Protein 2EO4 (pdb70)

InterPro domains:
  IPR001310 Histidine triad (HIT) protein [PR00332] (3-19)
  IPR001310 Histidine triad (HIT) protein [PR00332] (24-42)
  IPR001310 Histidine triad (HIT) protein [PR00332] (91-101)
  IPR011146 HIT-like domain [PF01230] (10-103)
  IPR011146 HIT-like domain [PS51084] (3-110)
  IPR019808 Histidine triad, conserved site [PS00892] (84-102)
  IPR036265 HIT-like superfamily [G3DSA:3.30.428.10] (2-150)
  IPR036265 HIT-like superfamily [SSF54197] (1-132)
  IPR039384 HINT family [cd01277] (1-103)

Nearest PDB structures (foldseek):
  2eo4-assembly1_A-2  TM=1.007E+00  e=1.573E-30  Sulfurisphaera tokodaii
  3lb5-assembly2_C  TM=9.309E-01  e=6.273E-14  Bartonella henselae
  3lb5-assembly1_A  TM=9.422E-01  e=1.146E-13  Bartonella henselae
  3lb5-assembly1_B  TM=9.452E-01  e=2.510E-13  Bartonella henselae
  3lb5-assembly2_D  TM=9.633E-01  e=9.458E-13  Bartonella henselae

CATH classification: 3.30.428.10

Radius of gyration: 14.96 Å; Cα contacts (8 Å, |Δi|>4): 252; chains: 1; bounding box: 31×36×37 Å

Foldseek 3Di:
DVLLCCVVVVDDWQWLDDDDFKTKTADQQAQAQLKIKIATNDFAQEDVRDDPVSVVVSVVVCVLLLQLSCVLFVAPDWDKDTADDVVRPDDDRGYIIITHGHHPDDIDPVDDDDDGRGGDDPVSSVSSSVSSSVSSVVCCQCPNPPHDD

B-factor: mean 33.59, std 11.78, range [17.03, 66.05]

Sequence (149 aa):
CTFCSIINRELEGYFVYEDEKFAAILDKYPVSLGHTLVIPKKHFENYLEADEDTLAELAKVVKLVSLGIKDAVKADGLRLLTNIGRSAGQVIFHLHVHIIPTWEGDYPDIFKSFKPRKEQEKEYYELLQKIIRESIENLKRKIGDYKWG

Organism: Sulfurisphaera tokodaii (strain DSM 16993 / JCM 10545 / NBRC 100140 / 7) (NCBI:txid273063)

Solvent-accessible surface area: 8989 Å² total; per-residue (Å²): 79,60,3,34,23,13,23,92,145,130,86,144,26,42,15,4,28,69,48,161,150,6,0,0,2,7,18,108,116,0,43,18,4,0,4,0,10,0,0,2,47,141,73,21,83,24,86,128,110,11,67,150,120,22,34,54,68,3,63,134,4,12,138,30,0,9,67,0,0,92,65,16,0,130,6,80,22,51,121,91,59,44,38,63,27,212,119,55,45,7,123,45,86,0,1,14,14,29,0,7,1,49,48,167,57,137,64,30,130,117,14,149,109,26,116,67,162,113,94,13,128,130,114,21,16,64,62,2,25,131,33,0,106,116,10,6,104,55,11,100,99,91,89,17,140,198,122,201,65

Secondary structure (DSSP, 8-state):
-HHHHHHTTSS---EEEE-SSEEEEE-SS-SSTT-EEEEESS--SSGGGS-HHHHHHHHHHHHHHHHHHHHHTT-SEEEEE---SGGGT--S-S--EEEEEE-SS---TTS----TTS---HHHHHHHHHHHHHHHHHHHHHHSTT---

Structure (mmCIF, N/CA/C/O backbone):
data_2EO4
#
_entry.id   2EO4
#
_cell.length_a   71.219
_cell.length_b   71.219
_cell.length_c   99.223
_cell.angle_alpha   90.00
_cell.angle_beta   90.00
_cell.angle_gamma   90.00
#
_symmetry.space_group_name_H-M   'P 41 21 2'
#
loop_
_entity.id
_entity.type
_entity.pdbx_description
1 polymer '150aa long hypothetical histidine triad nucleotide-binding protein'
2 non-polymer 'ZINC ION'
3 non-polymer 'PHOSPHATE ION'
4 water water
#
loop_
_atom_site.group_PDB
_atom_site.id
_atom_site.type_symbol
_atom_site.label_atom_id
_atom_site.label_alt_id
_atom_site.label_comp_id
_atom_site.label_asym_id
_atom_site.label_entity_id
_atom_site.label_seq_id
_atom_site.pdbx_PDB_ins_code
_atom_site.Cartn_x
_atom_site.Cartn_y
_atom_site.Cartn_z
_atom_site.occupancy
_atom_site.B_iso_or_equiv
_atom_site.auth_seq_id
_atom_site.auth_comp_id
_atom_site.auth_asym_id
_atom_site.auth_atom_id
_atom_site.pdbx_PDB_model_num
ATOM 1 N N . CYS A 1 1 ? 31.335 6.685 64.445 1.00 28.39 1 CYS A N 1
ATOM 2 C CA . CYS A 1 1 ? 30.597 7.292 63.296 1.00 27.20 1 CYS A CA 1
ATOM 3 C C . CYS A 1 1 ? 30.952 6.570 62.001 1.00 25.46 1 CYS A C 1
ATOM 4 O O . CYS A 1 1 ? 32.124 6.428 61.658 1.00 25.91 1 CYS A O 1
ATOM 7 N N . THR A 1 2 ? 29.934 6.119 61.278 1.00 23.93 2 THR A N 1
ATOM 8 C CA . THR A 1 2 ? 30.162 5.402 60.035 1.00 24.33 2 THR A CA 1
ATOM 9 C C . THR A 1 2 ? 30.955 6.217 59.010 1.00 23.99 2 THR A C 1
ATOM 10 O O . THR A 1 2 ? 31.873 5.692 58.380 1.00 23.92 2 THR A O 1
ATOM 14 N N . PHE A 1 3 ? 30.624 7.495 58.845 1.00 24.76 3 PHE A N 1
ATOM 15 C CA . PHE A 1 3 ? 31.354 8.298 57.866 1.00 24.90 3 PHE A CA 1
ATOM 16 C C . PHE A 1 3 ? 32.756 8.695 58.308 1.00 25.46 3 PHE A C 1
ATOM 17 O O . PHE A 1 3 ? 33.688 8.679 57.499 1.00 23.94 3 PHE A O 1
ATOM 25 N N . CYS A 1 4 ? 32.923 9.047 59.579 1.00 26.77 4 CYS A N 1
ATOM 26 C CA . CYS A 1 4 ? 34.259 9.387 60.059 1.00 28.15 4 CYS A CA 1
ATOM 27 C C . CYS A 1 4 ? 35.134 8.143 59.893 1.00 28.45 4 CYS A C 1
ATOM 28 O O . CYS A 1 4 ? 36.313 8.238 59.544 1.00 29.54 4 CYS A O 1
ATOM 31 N N . SER A 1 5 ? 34.544 6.971 60.126 1.00 29.16 5 SER A N 1
ATOM 32 C CA . SER A 1 5 ? 35.273 5.712 59.992 1.00 27.93 5 SER A CA 1
ATOM 33 C C . SER A 1 5 ? 35.712 5.470 58.553 1.00 27.36 5 SER A C 1
ATOM 34 O O . SER A 1 5 ? 36.831 5.026 58.300 1.00 27.76 5 SER A O 1
ATOM 37 N N . ILE A 1 6 ? 34.827 5.748 57.604 1.00 27.21 6 ILE A N 1
ATOM 38 C CA . ILE A 1 6 ? 35.167 5.5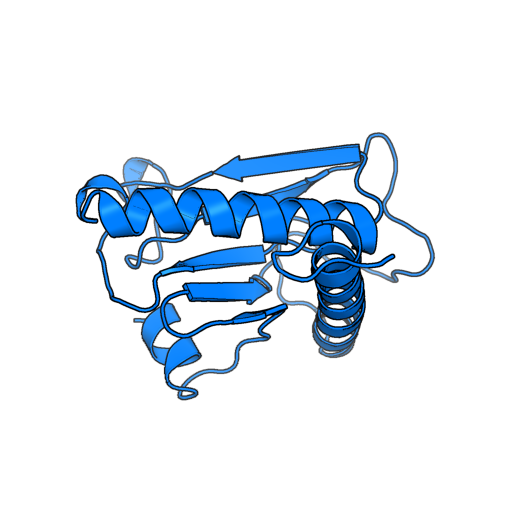55 56.205 1.00 25.90 6 ILE A CA 1
ATOM 39 C C . ILE A 1 6 ? 36.246 6.559 55.794 1.00 27.73 6 ILE A C 1
ATOM 40 O O . ILE A 1 6 ? 37.162 6.226 55.044 1.00 28.25 6 ILE A O 1
ATOM 45 N N . ILE A 1 7 ? 36.141 7.785 56.297 1.00 29.68 7 ILE A N 1
ATOM 46 C CA . ILE A 1 7 ? 37.127 8.815 55.984 1.00 31.89 7 ILE A CA 1
ATOM 47 C C . ILE A 1 7 ? 38.508 8.391 56.482 1.00 32.93 7 ILE A C 1
ATOM 48 O O . ILE A 1 7 ? 39.518 8.593 55.798 1.00 32.14 7 ILE A O 1
ATOM 53 N N . ASN A 1 8 ? 38.541 7.801 57.672 1.00 33.17 8 ASN A N 1
ATOM 54 C CA . ASN A 1 8 ? 39.795 7.357 58.277 1.00 34.79 8 ASN A CA 1
ATOM 55 C C . ASN A 1 8 ? 40.230 5.963 57.835 1.00 34.97 8 ASN A C 1
ATOM 56 O O . ASN A 1 8 ? 41.203 5.414 58.362 1.00 33.86 8 ASN A O 1
ATOM 61 N N . ARG A 1 9 ? 39.512 5.396 56.869 1.00 33.45 9 ARG A N 1
ATOM 62 C CA . ARG A 1 9 ? 39.823 4.070 56.343 1.00 34.21 9 ARG A CA 1
ATOM 63 C C . ARG A 1 9 ? 39.771 2.974 57.403 1.00 35.30 9 ARG A C 1
ATOM 64 O O . ARG A 1 9 ? 40.559 2.024 57.368 1.00 34.75 9 ARG A O 1
ATOM 72 N N . GLU A 1 10 ? 38.839 3.112 58.340 1.00 34.58 10 GLU A N 1
ATOM 73 C CA . GLU A 1 10 ? 38.663 2.135 59.408 1.00 35.23 10 GLU A CA 1
ATOM 74 C C . GLU A 1 10 ? 37.484 1.253 59.027 1.00 36.19 10 GLU A C 1
ATOM 75 O O . GLU A 1 10 ? 37.258 0.196 59.617 1.00 37.13 10 GLU A O 1
ATOM 81 N N . LEU A 1 11 ? 36.737 1.708 58.028 1.00 34.04 11 LEU A N 1
ATOM 82 C CA . LEU A 1 11 ? 35.564 1.002 57.538 1.00 33.13 11 LEU A CA 1
ATOM 83 C C . LEU A 1 11 ? 35.547 1.138 56.022 1.00 33.36 11 LEU A C 1
ATOM 84 O O . LEU A 1 11 ? 35.843 2.207 55.485 1.00 32.11 11 LEU A O 1
ATOM 89 N N . GLU A 1 12 ? 35.206 0.053 55.338 1.00 32.17 12 GLU A N 1
ATOM 90 C CA . GLU A 1 12 ? 35.170 0.046 53.882 1.00 34.55 12 GLU A CA 1
ATOM 91 C C . GLU A 1 12 ? 34.152 1.011 53.280 1.00 33.89 12 GLU A C 1
ATOM 92 O O . GLU A 1 12 ? 33.022 1.133 53.756 1.00 33.22 12 GLU A O 1
ATOM 98 N N . GLY A 1 13 ? 34.579 1.687 52.219 1.00 33.52 13 GLY A N 1
ATOM 99 C CA . GLY A 1 13 ? 33.733 2.633 51.516 1.00 32.88 13 GLY A CA 1
ATOM 100 C C . GLY A 1 13 ? 34.380 2.942 50.178 1.00 31.76 13 GLY A C 1
ATOM 101 O O . GLY A 1 13 ? 35.606 3.012 50.088 1.00 33.91 13 GLY A O 1
ATOM 102 N N . TYR A 1 14 ? 33.573 3.108 49.134 1.00 29.63 14 TYR A N 1
ATOM 103 C CA . TYR A 1 14 ? 34.103 3.417 47.809 1.00 28.87 14 TYR A CA 1
ATOM 104 C C . TYR A 1 14 ? 34.008 4.906 47.486 1.00 29.73 14 TYR A C 1
ATOM 105 O O . TYR A 1 14 ? 32.926 5.422 47.215 1.00 28.71 14 TYR A O 1
ATOM 114 N N . PHE A 1 15 ? 35.150 5.587 47.509 1.00 28.64 15 PHE A N 1
ATOM 115 C CA . PHE A 1 15 ? 35.198 7.018 47.212 1.00 28.37 15 PHE A CA 1
ATOM 116 C C . PHE A 1 15 ? 35.092 7.305 45.719 1.00 28.10 15 PHE A C 1
ATOM 117 O O . PHE A 1 15 ? 35.731 6.633 44.908 1.00 28.94 15 PHE A O 1
ATOM 125 N N . VAL A 1 16 ? 34.293 8.306 45.358 1.00 26.95 16 VAL A N 1
ATOM 126 C CA . VAL A 1 16 ? 34.173 8.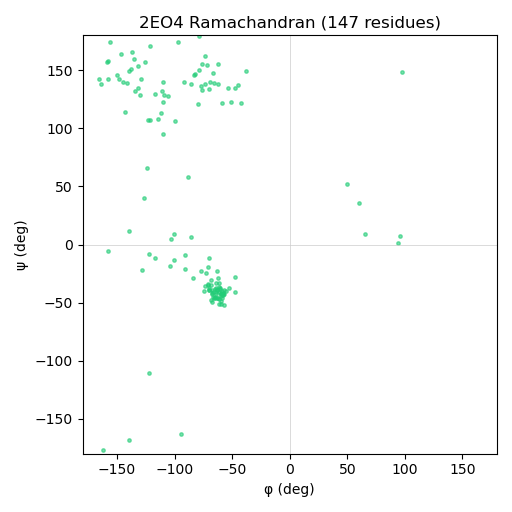709 43.961 1.00 26.97 16 VAL A CA 1
ATOM 127 C C . VAL A 1 16 ? 34.677 10.146 43.845 1.00 27.19 16 VAL A C 1
ATOM 128 O O . VAL A 1 16 ? 34.879 10.663 42.745 1.00 27.93 16 VAL A O 1
ATOM 132 N N . TYR A 1 17 ? 34.878 10.782 44.996 1.00 26.75 17 TYR A N 1
ATOM 133 C CA . TYR A 1 17 ? 35.395 12.146 45.059 1.00 26.97 17 TYR A CA 1
ATOM 134 C C . TYR A 1 17 ? 36.017 12.406 46.419 1.00 26.85 17 TYR A C 1
ATOM 135 O O . TYR A 1 17 ? 35.515 11.949 47.447 1.00 26.53 17 TYR A O 1
ATOM 144 N N . GLU A 1 18 ? 37.114 13.149 46.430 1.00 26.70 18 GLU A N 1
ATOM 145 C CA . GLU A 1 18 ? 37.752 13.478 47.690 1.00 26.14 18 GLU A CA 1
ATOM 146 C C . GLU A 1 18 ? 38.736 14.623 47.547 1.00 27.88 18 GLU A C 1
ATOM 147 O O . GLU A 1 18 ? 39.462 14.714 46.557 1.00 27.35 18 GLU A O 1
ATOM 153 N N . ASP A 1 19 ? 38.704 15.523 48.520 1.00 28.66 19 ASP A N 1
ATOM 154 C CA . ASP A 1 19 ? 39.645 16.631 48.578 1.00 30.68 19 ASP A CA 1
ATOM 155 C C . ASP A 1 19 ? 40.014 16.773 50.046 1.00 30.66 19 ASP A C 1
ATOM 156 O O . ASP A 1 19 ? 39.699 15.893 50.848 1.00 30.80 19 ASP A O 1
ATOM 161 N N . GLU A 1 20 ? 40.681 17.858 50.413 1.00 31.77 20 GLU A N 1
ATOM 162 C CA . GLU A 1 20 ? 41.099 18.030 51.797 1.00 33.47 20 GLU A CA 1
ATOM 163 C C . GLU A 1 20 ? 39.988 18.114 52.837 1.00 31.54 20 GLU A C 1
ATOM 164 O O . GLU A 1 20 ? 40.186 17.713 53.985 1.00 30.66 20 GLU A O 1
ATOM 170 N N . LYS A 1 21 ? 38.817 18.610 52.447 1.00 30.25 21 LYS A N 1
ATOM 171 C CA . LYS A 1 21 ? 37.728 18.760 53.408 1.00 28.43 21 LYS A CA 1
ATOM 172 C C . LYS A 1 21 ? 36.417 18.040 53.104 1.00 26.76 21 LYS A C 1
ATOM 173 O O . LYS A 1 21 ? 35.525 18.008 53.950 1.00 25.81 21 LYS A O 1
ATOM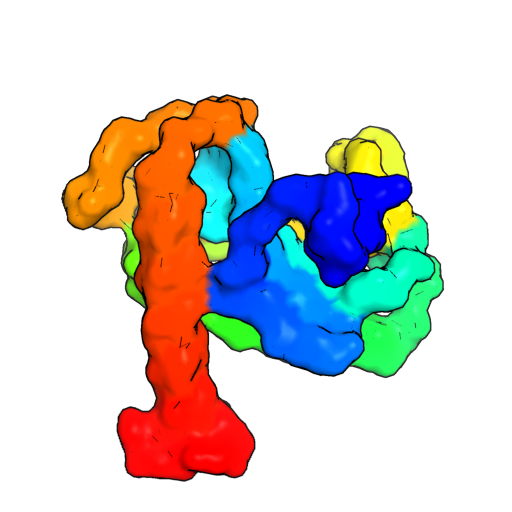 179 N N . PHE A 1 22 ? 36.295 17.472 51.910 1.00 25.65 22 PHE A N 1
ATOM 180 C CA . PHE A 1 22 ? 35.065 16.781 51.530 1.00 24.50 22 PHE A CA 1
ATOM 181 C C . PHE A 1 22 ? 35.314 15.466 50.816 1.00 24.86 22 PHE A C 1
ATOM 182 O O . PHE A 1 22 ? 36.428 15.179 50.379 1.00 25.80 22 PHE A O 1
ATOM 190 N N . ALA A 1 23 ? 34.259 14.666 50.707 1.00 24.83 23 ALA A N 1
ATOM 191 C CA . ALA A 1 23 ? 34.337 13.386 50.025 1.00 23.76 23 ALA A CA 1
ATOM 192 C C . ALA A 1 23 ? 32.942 12.961 49.587 1.00 22.96 23 ALA A C 1
ATOM 193 O O . ALA A 1 23 ? 31.937 13.434 50.117 1.00 24.06 23 ALA A O 1
ATOM 195 N N . ALA A 1 24 ? 32.897 12.083 48.597 1.00 23.61 24 ALA A N 1
ATOM 196 C CA . ALA A 1 24 ? 31.644 11.541 48.092 1.00 23.71 24 ALA A CA 1
ATOM 197 C C . ALA A 1 24 ? 31.897 10.041 48.076 1.00 25.16 24 ALA A C 1
ATOM 198 O O . A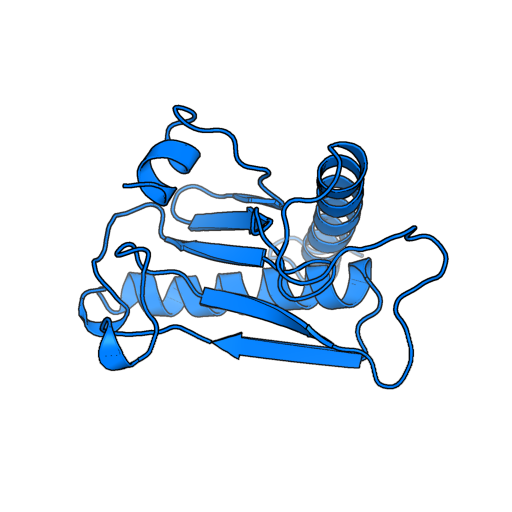LA A 1 24 ? 32.911 9.583 47.546 1.00 25.06 24 ALA A O 1
ATOM 200 N N . ILE A 1 25 ? 30.982 9.283 48.669 1.00 24.91 25 ILE A N 1
ATOM 201 C CA . ILE A 1 25 ? 31.130 7.837 48.770 1.00 26.08 25 ILE A CA 1
ATOM 202 C C . ILE A 1 25 ? 29.878 7.126 48.278 1.00 24.14 25 ILE A C 1
ATOM 203 O O . ILE A 1 25 ? 28.768 7.597 48.508 1.00 23.46 25 ILE A O 1
ATOM 208 N N . LEU A 1 26 ? 30.050 5.996 47.599 1.00 24.21 26 LEU A N 1
ATOM 209 C CA . LEU A 1 26 ? 28.890 5.248 47.126 1.00 22.89 26 LEU A CA 1
ATOM 210 C C . LEU A 1 26 ? 28.121 4.727 48.332 1.00 22.29 26 LEU A C 1
ATOM 211 O O . LEU A 1 26 ? 28.721 4.282 49.315 1.00 22.92 26 LEU A O 1
ATOM 216 N N . ASP A 1 27 ? 26.795 4.800 48.264 1.00 22.08 27 ASP A N 1
ATOM 217 C CA . ASP A 1 27 ? 25.954 4.307 49.352 1.00 23.25 27 ASP A CA 1
ATOM 218 C C . ASP A 1 27 ? 26.078 2.786 49.343 1.00 24.11 27 ASP A C 1
ATOM 219 O O . ASP A 1 27 ? 26.004 2.163 48.280 1.00 23.77 27 ASP A O 1
ATOM 224 N N . LYS A 1 28 ? 26.279 2.187 50.513 1.00 24.36 28 LYS A N 1
ATOM 225 C CA . LYS A 1 28 ? 26.418 0.734 50.594 1.00 24.77 28 LYS A CA 1
ATOM 226 C C . LYS A 1 28 ? 25.116 -0.013 50.287 1.00 25.86 28 LYS A C 1
ATOM 227 O O . LYS A 1 28 ? 25.148 -1.128 49.773 1.00 25.96 28 LYS A O 1
ATOM 233 N N . TYR A 1 29 ? 23.978 0.598 50.604 1.00 24.95 29 TYR A N 1
ATOM 234 C CA . TYR A 1 29 ? 22.670 -0.015 50.353 1.00 25.76 29 TYR A CA 1
ATOM 235 C C . TYR A 1 29 ? 21.887 0.975 49.487 1.00 25.64 29 TYR A C 1
ATOM 236 O O . TYR A 1 29 ? 20.864 1.517 49.909 1.00 25.79 29 TYR A O 1
ATOM 245 N N . PRO A 1 30 ? 22.352 1.201 48.250 1.00 25.96 30 PRO A N 1
ATOM 246 C CA . PRO A 1 30 ? 21.742 2.133 47.293 1.00 26.55 30 PRO A CA 1
ATOM 247 C C . PRO A 1 30 ? 20.265 1.991 46.961 1.00 26.29 30 PRO A C 1
ATOM 248 O O . PRO A 1 30 ? 19.768 0.893 46.719 1.00 25.12 30 PRO A O 1
ATOM 252 N N . VAL A 1 31 ? 19.578 3.129 46.945 1.00 26.65 31 VAL A N 1
ATOM 253 C CA . VAL A 1 31 ? 18.162 3.183 46.601 1.00 27.75 31 VAL A CA 1
ATOM 254 C C . VAL A 1 31 ? 18.057 2.983 45.093 1.00 28.95 31 VAL A C 1
ATO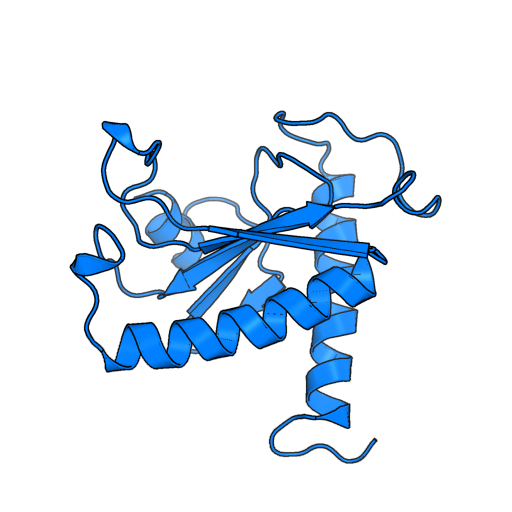M 255 O O . VAL A 1 31 ? 17.111 2.373 44.593 1.00 27.59 31 VAL A O 1
ATOM 259 N N . SER A 1 32 ? 19.038 3.516 44.373 1.00 27.58 32 SER A N 1
ATOM 260 C CA . SER A 1 32 ? 19.082 3.391 42.923 1.00 27.44 32 SER A CA 1
ATOM 261 C C . SER A 1 32 ? 20.541 3.305 42.497 1.00 27.76 32 SER A C 1
ATOM 262 O O . SER A 1 32 ? 21.449 3.625 43.269 1.00 24.62 32 SER A O 1
ATOM 265 N N . LEU A 1 33 ? 20.764 2.868 41.265 1.00 26.42 33 LEU A N 1
ATOM 266 C CA . LEU A 1 33 ? 22.112 2.722 40.741 1.00 27.65 33 LEU A CA 1
ATOM 267 C C . LEU A 1 33 ? 22.890 4.039 40.758 1.00 26.82 33 LEU A C 1
ATOM 268 O O . LEU A 1 33 ? 22.463 5.030 40.167 1.00 27.01 33 LEU A O 1
ATOM 273 N N . GLY A 1 34 ? 24.031 4.043 41.443 1.00 26.08 34 GLY A N 1
ATOM 274 C CA . GLY A 1 34 ? 24.844 5.246 41.512 1.00 24.99 34 GLY A CA 1
ATOM 275 C C . GLY A 1 34 ? 24.580 6.124 42.727 1.00 24.51 34 GLY A C 1
ATOM 276 O O . GLY A 1 34 ? 25.197 7.178 42.870 1.00 23.61 34 GLY A O 1
ATOM 277 N N . HIS A 1 35 ? 23.664 5.692 43.593 1.00 22.04 35 HIS A N 1
ATOM 278 C CA . HIS A 1 35 ? 23.321 6.432 44.811 1.00 22.18 35 HIS A CA 1
ATOM 279 C C . HIS A 1 35 ? 24.622 6.748 45.550 1.00 22.01 35 HIS A C 1
ATOM 280 O O . HIS A 1 35 ? 25.389 5.848 45.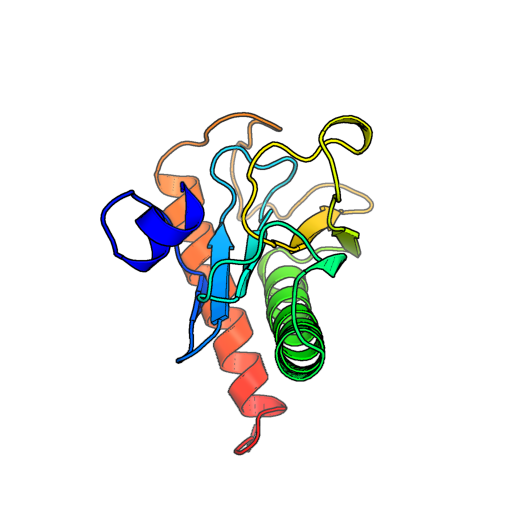897 1.00 21.87 35 HIS A O 1
ATOM 287 N N . THR A 1 36 ? 24.860 8.035 45.787 1.00 21.59 36 THR A N 1
ATOM 288 C CA . THR A 1 36 ? 26.080 8.494 46.439 1.00 21.17 36 THR A CA 1
ATOM 289 C C . THR A 1 36 ? 25.802 9.475 47.569 1.00 22.31 36 THR A C 1
ATOM 290 O O . THR A 1 36 ? 24.780 10.162 47.572 1.00 20.71 36 THR A O 1
ATOM 294 N N . LEU A 1 37 ? 26.717 9.525 48.533 1.00 22.01 37 LEU A N 1
ATOM 295 C CA . LEU A 1 37 ? 26.592 10.426 49.668 1.00 23.91 37 LEU A CA 1
ATOM 296 C C . LEU A 1 37 ? 27.760 11.407 49.640 1.00 23.64 37 LEU A C 1
ATOM 297 O O . LEU A 1 37 ? 28.911 11.000 49.509 1.00 24.08 37 LEU A O 1
ATOM 302 N N . VAL A 1 38 ? 27.457 12.697 49.741 1.00 22.35 38 VAL A N 1
ATOM 303 C CA . VAL A 1 38 ? 28.496 13.719 49.742 1.00 22.55 38 VAL A CA 1
ATOM 304 C C . VAL A 1 38 ? 28.602 14.195 51.177 1.00 22.62 38 VAL A C 1
ATOM 305 O O . VAL A 1 38 ? 27.600 14.558 51.796 1.00 21.08 38 VAL A O 1
ATOM 309 N N . ILE A 1 39 ? 29.815 14.193 51.712 1.00 23.08 39 ILE A N 1
ATOM 310 C CA . ILE A 1 39 ? 29.993 14.584 53.097 1.00 24.01 39 ILE A CA 1
ATOM 311 C C . ILE A 1 39 ? 31.183 15.478 53.392 1.00 24.88 39 ILE A C 1
ATOM 312 O O . ILE A 1 39 ? 32.194 15.451 52.683 1.00 24.27 39 ILE A O 1
ATOM 317 N N . PRO A 1 40 ? 31.056 16.310 54.435 1.00 25.03 40 PRO A N 1
ATOM 318 C CA . PRO A 1 40 ? 32.166 17.179 54.820 1.00 26.17 40 PRO A CA 1
ATOM 319 C C . PRO A 1 40 ? 32.977 16.171 55.639 1.00 26.87 40 PRO A C 1
ATOM 320 O O . PRO A 1 40 ? 32.383 15.284 56.268 1.00 26.94 40 PRO A O 1
ATOM 324 N N . LYS A 1 41 ? 34.301 16.263 55.632 1.00 26.13 41 LYS A N 1
ATOM 325 C CA . LYS A 1 41 ? 35.088 15.318 56.419 1.00 27.29 41 LYS A CA 1
ATOM 326 C C . LYS A 1 41 ? 34.922 15.600 57.907 1.00 28.85 41 LYS A C 1
ATOM 327 O O . LYS A 1 41 ? 34.905 14.675 58.723 1.00 29.23 41 LYS A O 1
ATOM 333 N N . LYS A 1 42 ? 34.793 16.876 58.259 1.00 28.74 42 LYS A N 1
ATOM 334 C CA . LYS A 1 42 ? 34.596 17.250 59.654 1.00 29.92 42 LYS A CA 1
ATOM 335 C C . LYS A 1 42 ? 33.208 16.778 60.079 1.00 29.83 42 LYS A C 1
ATOM 336 O O . LYS A 1 42 ? 32.245 16.884 59.316 1.00 28.91 42 LYS A O 1
ATOM 342 N N . HIS A 1 43 ? 33.113 16.266 61.301 1.00 29.89 43 HIS A N 1
ATOM 343 C CA . HIS A 1 43 ? 31.859 15.743 61.825 1.00 28.18 43 HIS A CA 1
ATOM 344 C C . HIS A 1 43 ? 30.877 16.795 62.348 1.00 28.23 43 HIS A C 1
ATOM 345 O O . HIS A 1 43 ? 31.190 17.559 63.257 1.00 27.62 43 HIS A O 1
ATOM 352 N N . PHE A 1 44 ? 29.688 16.819 61.751 1.00 26.21 44 PHE A N 1
ATOM 353 C CA . PHE A 1 44 ? 28.597 17.709 62.151 1.00 26.83 44 PHE A CA 1
ATOM 354 C C . PHE A 1 44 ? 27.385 16.785 62.244 1.00 26.32 44 PHE A C 1
ATOM 355 O O . PHE A 1 44 ? 27.171 15.961 61.358 1.00 26.29 44 PHE A O 1
ATOM 363 N N . GLU A 1 45 ? 26.605 16.910 63.313 1.00 27.33 45 GLU A N 1
ATOM 364 C CA . GLU A 1 45 ? 25.437 16.053 63.509 1.00 27.47 45 GLU A CA 1
ATOM 365 C C . GLU A 1 45 ? 24.449 16.087 62.352 1.00 27.21 45 GLU A C 1
ATOM 366 O O . GLU A 1 45 ? 23.880 15.057 61.975 1.00 24.84 45 GLU A O 1
ATOM 372 N N . ASN A 1 46 ? 24.241 17.278 61.804 1.00 25.31 46 ASN A N 1
ATOM 373 C CA . ASN A 1 46 ? 23.310 17.464 60.700 1.00 23.86 46 ASN A CA 1
ATOM 374 C C . ASN A 1 46 ? 23.587 18.791 60.000 1.00 23.37 46 ASN A C 1
ATOM 375 O O . ASN A 1 46 ? 24.528 19.504 60.350 1.00 23.59 46 ASN A O 1
ATOM 380 N N . TYR A 1 47 ? 22.756 19.114 59.012 1.00 22.45 47 TYR A N 1
ATOM 381 C CA . TYR A 1 47 ? 22.900 20.337 58.226 1.00 22.71 47 TYR A CA 1
ATOM 382 C C . TYR A 1 47 ? 22.888 21.622 59.059 1.00 23.88 47 TYR A C 1
ATOM 383 O O . TYR A 1 47 ? 23.643 22.556 58.788 1.00 23.48 47 TYR A O 1
ATOM 392 N N . LEU A 1 48 ? 22.035 21.660 60.074 1.00 23.25 48 LEU A N 1
ATOM 393 C CA . LEU A 1 48 ? 21.900 22.843 60.919 1.00 24.96 48 LEU A CA 1
ATOM 394 C C . LEU A 1 48 ? 23.085 23.120 61.840 1.00 26.48 48 LEU A C 1
ATOM 395 O O . LEU A 1 48 ? 23.249 24.245 62.322 1.00 26.96 48 LEU A O 1
ATOM 400 N N . GLU A 1 49 ? 23.905 22.105 62.085 1.00 26.00 49 GLU A N 1
ATOM 401 C CA . GLU A 1 49 ? 25.057 22.262 62.974 1.00 28.97 49 GLU A CA 1
ATOM 402 C C . GLU A 1 49 ? 26.337 22.671 62.257 1.00 28.28 49 GLU A C 1
ATOM 403 O O . GLU A 1 49 ? 27.333 23.004 62.899 1.00 28.11 49 GLU A O 1
ATOM 409 N N . ALA A 1 50 ? 26.312 22.654 60.928 1.00 27.08 50 ALA A N 1
ATOM 410 C CA . ALA A 1 50 ? 27.487 23.014 60.145 1.00 28.07 50 ALA A CA 1
ATOM 411 C C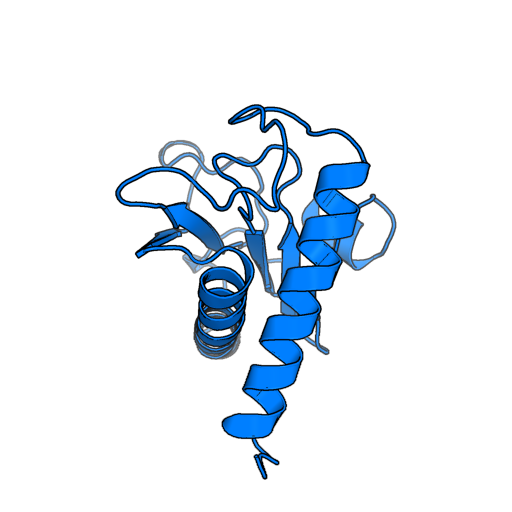 . ALA A 1 50 ? 27.616 24.525 59.976 1.00 27.63 50 ALA A C 1
ATOM 412 O O . ALA A 1 50 ? 26.613 25.232 59.886 1.00 28.02 50 ALA A O 1
ATOM 414 N N . ASP A 1 51 ? 28.854 25.012 59.936 1.00 28.94 51 ASP A N 1
ATOM 415 C CA . ASP A 1 51 ? 29.104 26.441 59.754 1.00 29.01 51 ASP A CA 1
ATOM 416 C C . A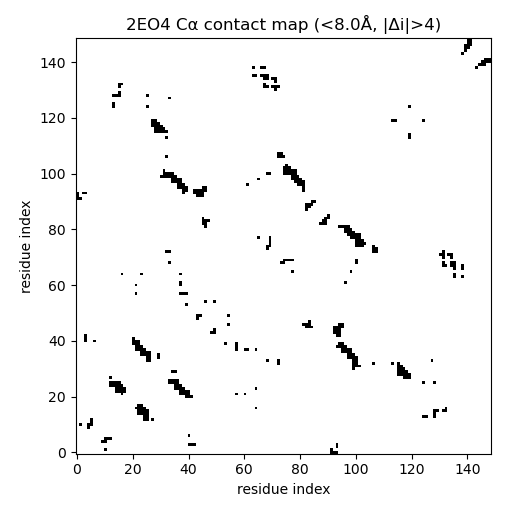SP A 1 51 ? 28.804 26.804 58.301 1.00 29.34 51 ASP A C 1
ATOM 417 O O . ASP A 1 51 ? 28.755 25.930 57.436 1.00 26.77 51 ASP A O 1
ATOM 422 N N . GLU A 1 52 ? 28.619 28.093 58.032 1.00 29.68 52 GLU A N 1
ATOM 423 C CA . GLU A 1 52 ? 28.299 28.550 56.682 1.00 31.13 52 GLU A CA 1
ATOM 424 C C . GLU A 1 52 ? 29.348 28.245 55.617 1.00 30.24 52 GLU A C 1
ATOM 425 O O . GLU A 1 52 ? 28.998 27.933 54.479 1.00 29.07 52 GLU A O 1
ATOM 431 N N . ASP A 1 53 ? 30.628 28.338 55.965 1.00 29.22 53 ASP A N 1
ATOM 432 C CA . ASP A 1 53 ? 31.672 28.054 54.986 1.00 29.94 53 ASP A CA 1
ATOM 433 C C . ASP A 1 53 ? 31.639 26.588 54.556 1.00 27.89 53 ASP A C 1
ATOM 434 O O . ASP A 1 53 ? 31.860 26.272 53.387 1.00 28.12 53 ASP A O 1
ATOM 439 N N . THR A 1 54 ? 31.366 25.695 55.499 1.00 25.12 54 THR A N 1
ATOM 440 C CA . THR A 1 54 ? 31.282 24.276 55.179 1.00 24.46 54 THR A CA 1
ATOM 441 C C . THR A 1 54 ? 30.078 24.026 54.270 1.00 23.93 54 THR A C 1
ATOM 442 O O . THR A 1 54 ? 30.177 23.301 53.279 1.00 23.39 54 THR A O 1
ATOM 446 N N . LEU A 1 55 ? 28.943 24.628 54.611 1.00 24.15 55 LEU A N 1
ATOM 447 C CA . LEU A 1 55 ? 27.729 24.451 53.816 1.00 23.45 55 LEU A CA 1
ATOM 448 C C . LEU A 1 55 ? 27.889 25.012 52.408 1.00 24.96 55 LEU A C 1
ATOM 449 O O . LEU A 1 55 ? 27.389 24.436 51.440 1.00 23.84 55 LEU A O 1
ATOM 454 N N . ALA A 1 56 ? 28.591 26.135 52.293 1.00 25.20 56 ALA A N 1
ATOM 455 C CA . ALA A 1 56 ? 28.806 26.759 50.992 1.00 24.93 56 ALA A CA 1
ATOM 456 C C . ALA A 1 56 ? 29.650 25.870 50.088 1.00 25.38 56 ALA A C 1
ATOM 457 O O . ALA A 1 56 ? 29.322 25.672 48.915 1.00 26.00 56 ALA A O 1
ATOM 459 N N . GLU A 1 57 ? 30.738 25.334 50.630 1.00 25.26 57 GLU A N 1
ATOM 460 C CA . GLU A 1 57 ? 31.612 24.472 49.847 1.00 25.17 57 GLU A CA 1
ATOM 461 C C . GLU A 1 57 ? 30.929 23.137 49.574 1.00 23.45 57 GLU A C 1
ATOM 462 O O . GLU A 1 57 ? 31.121 22.540 48.517 1.00 23.46 57 GLU A O 1
ATOM 468 N N . LEU A 1 58 ? 30.133 22.672 50.534 1.00 22.93 58 LEU A N 1
ATOM 469 C CA . LEU A 1 58 ? 29.409 21.413 50.376 1.00 22.91 58 LEU A CA 1
ATOM 470 C C . LEU A 1 58 ? 28.486 21.513 49.162 1.00 22.48 58 LEU A C 1
ATOM 471 O O . LEU A 1 58 ? 28.388 20.587 48.359 1.00 22.65 58 LEU A O 1
ATOM 476 N N . ALA A 1 59 ? 27.812 22.649 49.029 1.00 22.06 59 ALA A N 1
ATOM 477 C CA . ALA A 1 59 ? 26.897 22.852 47.909 1.00 23.75 59 ALA A CA 1
ATOM 478 C C . ALA A 1 59 ? 27.629 22.759 46.572 1.00 23.51 59 ALA A C 1
ATOM 479 O O . ALA A 1 59 ? 27.099 22.223 45.600 1.00 23.30 59 ALA A O 1
ATOM 481 N N . LYS A 1 60 ? 28.847 23.292 46.529 1.00 24.08 60 LYS A N 1
ATOM 482 C CA . LYS A 1 60 ? 29.645 23.271 45.308 1.00 23.62 60 LYS A CA 1
ATOM 483 C C . LYS A 1 60 ? 30.113 21.860 44.972 1.00 22.16 60 LYS A C 1
ATOM 484 O O . LYS A 1 60 ? 30.148 21.467 43.803 1.00 23.12 60 LYS A O 1
ATOM 490 N N . VAL A 1 61 ? 30.480 21.095 45.996 1.00 22.33 61 VAL A N 1
ATOM 491 C CA . VAL A 1 61 ? 30.920 19.723 45.784 1.00 21.50 61 VAL A CA 1
ATOM 492 C C . VAL A 1 61 ? 29.727 18.895 45.305 1.00 21.31 61 VAL A C 1
ATOM 493 O O . VAL A 1 61 ? 29.853 18.068 44.405 1.00 21.84 61 VAL A O 1
ATOM 497 N N . VAL A 1 62 ? 28.566 19.124 45.908 1.00 20.61 62 VAL A N 1
ATOM 498 C CA . VAL A 1 62 ? 27.360 18.405 45.514 1.00 20.32 62 VAL A CA 1
ATOM 499 C C . VAL A 1 62 ? 27.069 18.646 44.027 1.00 20.22 62 VAL A C 1
ATOM 500 O O . VAL A 1 62 ? 26.713 17.720 43.299 1.00 21.21 62 VAL A O 1
ATOM 504 N N . LYS A 1 63 ? 27.238 19.880 43.565 1.00 20.49 63 LYS A N 1
ATOM 505 C CA . LYS A 1 63 ? 26.992 20.154 42.145 1.00 21.20 63 LYS A CA 1
ATOM 506 C C . LYS A 1 63 ? 27.939 19.342 41.258 1.00 21.29 63 LYS A C 1
ATOM 507 O O . LYS A 1 63 ? 27.506 18.666 40.325 1.00 20.41 63 LYS A O 1
ATOM 513 N N . LEU A 1 64 ? 29.235 19.421 41.544 1.00 21.72 64 LEU A N 1
ATOM 514 C CA . LEU A 1 64 ? 30.230 18.697 40.757 1.00 23.21 64 LEU A CA 1
ATOM 515 C C . LEU A 1 64 ? 29.970 17.195 40.721 1.00 23.16 64 LEU A C 1
ATOM 516 O O . LEU A 1 64 ? 29.926 16.582 39.649 1.00 24.57 64 LEU A O 1
ATOM 521 N N . VAL A 1 65 ? 29.803 16.599 41.897 1.00 22.20 65 VAL A N 1
ATOM 522 C CA . VAL A 1 65 ? 29.565 15.168 41.978 1.00 21.47 65 VAL A CA 1
ATOM 523 C C . VAL A 1 65 ? 28.261 14.778 41.288 1.00 21.14 65 VAL A C 1
ATOM 524 O O . VAL A 1 65 ? 28.200 13.746 40.623 1.00 22.05 65 VAL A O 1
ATOM 528 N N . SER A 1 66 ? 27.226 15.603 41.437 1.00 21.49 66 SER A N 1
ATOM 529 C CA . SER A 1 66 ? 25.944 15.321 40.798 1.00 20.61 66 SER A CA 1
ATOM 530 C C . SER A 1 66 ? 26.117 15.318 39.277 1.00 20.68 66 SER A C 1
ATOM 531 O O . SER A 1 66 ? 25.616 14.427 38.591 1.00 21.53 66 SER A O 1
ATOM 534 N N . LEU A 1 67 ? 26.816 16.318 38.746 1.00 22.16 67 LEU A N 1
ATOM 535 C CA . LEU A 1 67 ? 27.038 16.368 37.303 1.00 22.44 67 LEU A CA 1
ATOM 536 C C . LEU A 1 67 ? 27.788 15.111 36.871 1.00 23.69 67 LEU A C 1
ATOM 537 O O . LEU A 1 67 ? 27.465 14.501 35.849 1.00 24.25 67 LEU A O 1
ATOM 542 N N . GLY A 1 68 ? 28.781 14.724 37.664 1.00 24.88 68 GLY A N 1
ATOM 543 C CA . GLY A 1 68 ? 29.565 13.541 37.353 1.00 25.01 68 GLY A CA 1
ATOM 544 C C . GLY A 1 68 ? 28.732 12.274 37.327 1.00 25.75 68 GLY A C 1
ATOM 545 O O . GLY A 1 68 ? 28.835 11.471 36.402 1.00 24.51 68 GLY A O 1
ATOM 546 N N . ILE A 1 69 ? 27.902 12.084 38.349 1.00 23.92 69 ILE A N 1
ATOM 547 C CA . ILE A 1 69 ? 27.058 10.899 38.415 1.00 23.56 69 ILE A CA 1
ATOM 548 C C . ILE A 1 69 ? 26.037 10.867 37.280 1.00 23.94 69 ILE A C 1
ATOM 549 O O . ILE A 1 69 ? 25.848 9.829 36.644 1.00 25.30 69 ILE A O 1
ATOM 554 N N . LYS A 1 70 ? 25.385 11.998 37.019 1.00 25.36 70 LYS A N 1
ATOM 555 C CA . LYS A 1 70 ? 24.379 12.045 35.966 1.00 27.26 70 LYS A CA 1
ATOM 556 C C . LYS A 1 70 ? 24.981 11.608 34.636 1.00 28.76 70 LYS A C 1
ATOM 557 O O . LYS A 1 70 ? 24.365 10.860 33.875 1.00 28.86 70 LYS A O 1
ATOM 563 N N . ASP A 1 71 ? 26.191 12.077 34.366 1.00 28.52 71 ASP A N 1
ATOM 564 C CA . ASP A 1 71 ? 26.879 11.733 33.129 1.00 29.43 71 ASP A CA 1
ATOM 565 C C . ASP A 1 71 ? 27.262 10.255 33.104 1.00 29.68 71 ASP A C 1
ATOM 566 O O . ASP A 1 71 ? 27.005 9.554 32.122 1.00 31.81 71 ASP A O 1
ATOM 571 N N . ALA A 1 72 ? 27.861 9.785 34.194 1.00 29.63 72 ALA A N 1
ATOM 572 C CA . ALA A 1 72 ? 28.315 8.400 34.306 1.00 28.92 72 ALA A CA 1
ATOM 573 C C . ALA A 1 72 ? 27.234 7.334 34.150 1.00 30.60 72 ALA A C 1
ATOM 574 O O . ALA A 1 72 ? 27.435 6.349 33.442 1.00 30.02 72 ALA A O 1
ATOM 576 N N . VAL A 1 73 ? 26.093 7.513 34.810 1.00 28.77 73 VAL A N 1
ATOM 577 C CA . VAL A 1 73 ? 25.025 6.524 34.713 1.00 29.12 73 VAL A CA 1
ATOM 578 C C . VAL A 1 73 ? 23.931 6.959 33.746 1.00 27.14 73 VAL A C 1
ATOM 579 O O . VAL A 1 73 ? 22.884 6.324 33.663 1.00 30.04 73 VAL A O 1
ATOM 583 N N . LYS A 1 74 ? 24.187 8.039 33.013 1.00 27.64 74 LYS A N 1
ATOM 584 C CA . LYS A 1 74 ? 23.229 8.571 32.045 1.00 28.14 74 LYS A CA 1
ATOM 585 C C . LYS A 1 74 ? 21.839 8.731 32.650 1.00 28.39 74 LYS A C 1
ATOM 586 O O . LYS A 1 74 ? 20.841 8.260 32.102 1.00 27.69 74 LYS A O 1
ATOM 592 N N . ALA A 1 75 ? 21.780 9.410 33.788 1.00 27.44 75 ALA A N 1
ATOM 593 C CA . ALA A 1 75 ? 20.513 9.632 34.468 1.00 27.24 75 ALA A CA 1
ATOM 594 C C . ALA A 1 75 ? 19.729 10.762 33.818 1.00 26.25 75 ALA A C 1
ATOM 595 O O . ALA A 1 75 ? 20.308 11.690 33.254 1.00 27.47 75 ALA A O 1
ATOM 597 N N . ASP A 1 76 ? 18.406 10.676 33.895 1.00 26.64 76 ASP A N 1
ATOM 598 C CA . ASP A 1 76 ? 17.544 11.712 33.346 1.00 26.58 76 ASP A CA 1
ATOM 599 C C . ASP A 1 76 ? 17.261 12.732 34.438 1.00 26.61 76 ASP A C 1
ATOM 600 O O . ASP A 1 76 ? 16.894 13.874 34.163 1.00 26.97 76 ASP A O 1
ATOM 605 N N . GLY A 1 77 ? 17.438 12.305 35.682 1.00 26.77 77 GLY A N 1
ATOM 606 C CA . GLY A 1 77 ? 17.205 13.199 36.799 1.00 23.81 77 GLY A CA 1
ATOM 607 C C . GLY A 1 77 ? 17.973 12.774 38.034 1.00 22.52 77 GLY A C 1
ATOM 608 O O . GLY A 1 77 ? 18.622 11.726 38.049 1.00 21.85 77 GLY A O 1
ATOM 609 N N . LEU A 1 78 ? 17.902 13.602 39.070 1.00 20.95 78 LEU A N 1
ATOM 610 C CA . LEU A 1 78 ? 18.581 13.322 40.331 1.00 20.88 78 LEU A CA 1
ATOM 611 C C . LEU A 1 78 ? 17.768 13.906 41.471 1.00 19.65 78 LEU A C 1
ATOM 612 O O . LEU A 1 78 ? 17.188 14.979 41.333 1.00 20.12 78 LEU A O 1
ATOM 617 N N . ARG A 1 79 ? 17.735 13.185 42.587 1.00 22.17 79 ARG A N 1
ATOM 618 C CA . ARG A 1 79 ? 17.050 13.638 43.792 1.00 22.62 79 ARG A CA 1
ATOM 619 C C . ARG A 1 79 ? 18.166 13.957 44.784 1.00 19.93 79 ARG A C 1
ATOM 620 O O . ARG A 1 79 ? 18.990 13.093 45.071 1.00 19.02 79 ARG A O 1
ATOM 628 N N . LEU A 1 80 ? 18.207 15.190 45.285 1.00 19.74 80 LEU A N 1
ATOM 629 C CA . LEU A 1 80 ? 19.212 15.581 46.272 1.00 19.82 80 LEU A CA 1
ATOM 630 C C . LEU A 1 80 ? 18.493 15.810 47.594 1.00 19.38 80 LEU A C 1
ATOM 631 O O . LEU A 1 80 ? 17.469 16.495 47.632 1.00 21.88 80 LEU A O 1
ATOM 636 N N . LEU A 1 81 ? 19.011 15.243 48.674 1.00 19.11 81 LEU A N 1
ATOM 637 C CA . LEU A 1 81 ? 18.356 15.453 49.956 1.00 19.99 81 LEU A CA 1
ATOM 638 C C . LEU A 1 81 ? 19.249 15.222 51.156 1.00 18.74 81 LEU A C 1
ATOM 639 O O . LEU A 1 81 ? 20.264 14.532 51.084 1.00 18.06 81 LEU A O 1
ATOM 644 N N . THR A 1 82 ? 18.866 15.839 52.267 1.00 18.85 82 THR A N 1
ATOM 645 C CA . THR A 1 82 ? 19.589 15.649 53.506 1.00 19.39 82 THR A CA 1
ATOM 646 C C . THR A 1 82 ? 18.531 15.676 54.588 1.00 19.67 82 THR A C 1
ATOM 647 O O . THR A 1 82 ? 17.581 16.465 54.528 1.00 20.40 82 THR A O 1
ATOM 651 N N . ASN A 1 83 ? 18.688 14.792 55.563 1.00 19.03 83 ASN A N 1
ATOM 652 C CA . ASN A 1 83 ? 17.723 14.675 56.644 1.00 20.99 83 ASN A CA 1
ATOM 653 C C . ASN A 1 83 ? 18.264 15.166 57.969 1.00 19.95 83 ASN A C 1
ATOM 654 O O . ASN A 1 83 ? 19.422 14.928 58.304 1.00 20.46 83 ASN A O 1
ATOM 659 N N . ILE A 1 84 ? 17.408 15.850 58.721 1.00 22.41 84 ILE A N 1
ATOM 660 C CA . ILE A 1 84 ? 17.781 16.389 60.023 1.00 21.82 84 ILE A CA 1
ATOM 661 C C . ILE A 1 84 ? 16.847 15.800 61.073 1.00 21.39 84 ILE A C 1
ATOM 662 O O . ILE A 1 84 ? 15.674 16.155 61.129 1.00 20.12 84 ILE A O 1
ATOM 667 N N . GLY A 1 85 ? 17.368 14.891 61.889 1.00 23.28 85 GLY A N 1
ATOM 668 C CA . GLY A 1 85 ? 16.553 14.277 62.926 1.00 25.33 85 GLY A CA 1
ATOM 669 C C . GLY A 1 85 ? 15.985 12.927 62.530 1.00 26.69 85 GLY A C 1
ATOM 670 O O . GLY A 1 85 ? 15.684 12.680 61.358 1.00 24.38 85 GLY A O 1
ATOM 671 N N . ARG A 1 86 ? 15.820 12.043 63.510 1.00 26.55 86 ARG A N 1
ATOM 672 C CA . ARG A 1 86 ? 15.286 10.720 63.225 1.00 26.68 86 ARG A CA 1
ATOM 673 C C . ARG A 1 86 ? 13.877 10.757 62.638 1.00 25.57 86 ARG A C 1
ATOM 674 O O . ARG A 1 86 ? 13.540 9.917 61.805 1.00 25.72 86 ARG A O 1
ATOM 682 N N . SER A 1 87 ? 13.057 11.727 63.045 1.00 24.38 87 SER A N 1
ATOM 683 C CA . SER A 1 87 ? 11.695 11.807 62.519 1.00 24.15 87 SER A CA 1
ATOM 684 C C . SER A 1 87 ? 11.666 12.230 61.051 1.00 22.55 87 SER A C 1
ATOM 685 O O . SER A 1 87 ? 10.634 12.132 60.392 1.00 21.48 87 SER A O 1
ATOM 688 N N . ALA A 1 88 ? 12.805 12.689 60.542 1.00 23.16 88 ALA A N 1
ATOM 689 C CA . ALA A 1 88 ? 12.902 13.093 59.143 1.00 23.33 88 ALA A CA 1
ATOM 690 C C . ALA A 1 88 ? 13.621 11.996 58.362 1.00 24.29 88 ALA A C 1
ATOM 691 O O . ALA A 1 88 ? 13.913 12.155 57.177 1.00 24.43 88 ALA A O 1
ATOM 693 N N . GLY A 1 89 ? 13.915 10.888 59.039 1.00 23.71 89 GLY A N 1
ATOM 694 C CA . GLY A 1 89 ? 14.580 9.777 58.383 1.00 23.39 89 GLY A CA 1
ATOM 695 C C . GLY A 1 89 ? 16.090 9.706 58.530 1.00 22.62 89 GLY A C 1
ATOM 696 O O . GLY A 1 89 ? 16.731 8.876 57.885 1.00 23.80 89 GLY A O 1
ATOM 697 N N . GLN A 1 90 ? 16.676 10.563 59.359 1.00 22.06 90 GLN A N 1
ATOM 698 C CA . GLN A 1 90 ? 18.120 10.517 59.539 1.00 22.78 90 GLN A CA 1
ATOM 699 C C . GLN A 1 90 ? 18.508 9.341 60.436 1.00 25.11 90 GLN A C 1
ATOM 700 O O . GLN A 1 90 ? 17.900 9.129 61.487 1.00 24.84 90 GLN A O 1
ATOM 706 N N . VAL A 1 91 ? 19.508 8.573 60.006 1.00 23.71 91 VAL A N 1
ATOM 707 C CA . VAL A 1 91 ? 19.987 7.423 60.772 1.00 24.90 91 VAL A CA 1
ATOM 708 C C . VAL A 1 91 ? 21.499 7.477 60.975 1.00 25.42 91 VAL A C 1
ATOM 709 O O . VAL A 1 91 ? 22.030 6.834 61.881 1.00 26.00 91 VAL A O 1
ATOM 713 N N . ILE A 1 92 ? 22.201 8.217 60.118 1.00 24.50 92 ILE A N 1
ATOM 714 C CA . ILE A 1 92 ? 23.645 8.382 60.278 1.00 25.04 92 ILE A CA 1
ATOM 715 C C . ILE A 1 92 ? 23.813 9.848 60.654 1.00 25.68 92 ILE A C 1
ATOM 716 O O . ILE A 1 92 ? 23.546 10.746 59.851 1.00 23.14 92 ILE A O 1
ATOM 721 N N . PHE A 1 93 ? 24.249 10.089 61.884 1.00 26.64 93 PHE A N 1
ATOM 722 C CA . PHE A 1 93 ? 24.382 11.450 62.369 1.00 26.31 93 PHE A CA 1
ATOM 723 C C . PHE A 1 93 ? 25.704 12.148 62.102 1.00 26.83 93 PHE A C 1
ATOM 724 O O . PHE A 1 93 ? 26.405 12.597 63.012 1.00 26.76 93 PHE A O 1
ATOM 732 N N . HIS A 1 94 ? 26.014 12.223 60.813 1.00 24.84 94 HIS A N 1
ATOM 733 C CA . HIS A 1 94 ? 27.192 12.883 60.266 1.00 23.78 94 HIS A CA 1
ATOM 734 C C . HIS A 1 94 ? 26.597 13.470 58.992 1.00 23.84 94 HIS A C 1
ATOM 735 O O . HIS A 1 94 ? 26.175 12.725 58.107 1.00 23.44 94 HIS A O 1
ATOM 742 N N . LEU A 1 95 ? 26.542 14.795 58.919 1.00 22.10 95 LEU A N 1
ATOM 743 C CA . LEU A 1 95 ? 25.967 15.487 57.771 1.00 21.36 95 LEU A CA 1
ATOM 744 C C . LEU A 1 95 ? 26.353 14.897 56.424 1.00 20.02 95 LEU A C 1
ATOM 745 O O . LEU A 1 95 ? 27.531 14.801 56.088 1.00 20.07 95 LEU A O 1
ATOM 750 N N . HIS A 1 96 ? 25.345 14.498 55.656 1.00 20.07 96 HIS A N 1
ATOM 751 C CA . HIS A 1 96 ? 25.583 13.960 54.330 1.00 19.77 96 HIS A CA 1
ATOM 752 C C . HIS A 1 96 ? 24.410 14.271 53.430 1.00 19.85 96 HIS A C 1
ATOM 753 O O . HIS A 1 96 ? 23.260 14.315 53.876 1.00 19.82 96 HIS A O 1
ATOM 760 N N . VAL A 1 97 ? 24.722 14.502 52.162 1.00 20.63 97 VAL A N 1
ATOM 761 C CA . VAL A 1 97 ? 23.711 14.802 51.158 1.00 18.28 97 VAL A CA 1
ATOM 762 C C . VAL A 1 97 ? 23.594 13.603 50.235 1.00 18.88 97 VAL A C 1
ATOM 763 O O . VAL A 1 97 ? 24.598 13.108 49.724 1.00 19.27 97 VAL A O 1
ATOM 767 N N . HIS A 1 98 ? 22.368 13.132 50.039 1.00 18.13 98 HIS A N 1
ATOM 768 C CA . HIS A 1 98 ? 22.117 12.000 49.157 1.00 19.71 98 HIS A CA 1
ATOM 769 C C . HIS A 1 98 ? 21.962 12.488 47.721 1.00 17.03 98 HIS A C 1
ATOM 770 O O . HIS A 1 98 ? 21.317 13.502 47.480 1.00 18.61 98 HIS A O 1
ATOM 777 N N . ILE A 1 99 ? 22.559 11.759 46.779 1.00 18.45 99 ILE A N 1
ATOM 778 C CA . ILE A 1 99 ? 22.399 12.049 45.359 1.00 18.36 99 ILE A CA 1
ATOM 779 C C . ILE A 1 99 ? 21.856 10.719 44.848 1.00 19.78 99 ILE A C 1
ATOM 780 O O . ILE A 1 99 ? 22.585 9.726 44.774 1.00 20.02 99 ILE A O 1
ATOM 785 N N . ILE A 1 100 ? 20.569 10.706 44.519 1.00 20.55 100 ILE A N 1
ATOM 786 C CA . ILE A 1 100 ? 19.888 9.501 44.057 1.00 20.86 100 ILE A CA 1
ATOM 787 C C . ILE A 1 100 ? 19.446 9.656 42.602 1.00 19.49 100 ILE A C 1
ATOM 788 O O . ILE A 1 100 ? 18.521 10.408 42.299 1.00 20.67 100 ILE A O 1
ATOM 793 N N . PRO A 1 101 ? 20.111 8.945 41.680 1.00 21.15 101 PRO A N 1
ATOM 794 C CA . PRO A 1 101 ? 19.778 9.019 40.253 1.00 22.01 101 PRO A CA 1
ATOM 795 C C . PRO A 1 101 ? 18.414 8.450 39.883 1.00 21.81 101 PRO A C 1
ATOM 796 O O . PRO A 1 101 ? 17.932 7.498 40.498 1.00 22.84 101 PRO A O 1
ATOM 800 N N . THR A 1 102 ? 17.800 9.042 38.866 1.00 22.18 102 THR A N 1
ATOM 801 C CA . THR A 1 102 ? 16.508 8.579 38.383 1.00 23.65 102 THR A CA 1
ATOM 802 C C . THR A 1 102 ? 16.544 8.524 36.859 1.00 25.88 102 THR A C 1
ATOM 803 O O . THR A 1 102 ? 17.384 9.166 36.226 1.00 24.35 102 THR A O 1
ATOM 807 N N . TRP A 1 103 ? 15.633 7.748 36.283 1.00 27.53 103 TRP A N 1
ATOM 808 C CA . TRP A 1 103 ? 15.540 7.602 34.833 1.00 29.99 103 TRP A CA 1
ATOM 809 C C . TRP A 1 103 ? 14.072 7.583 34.445 1.00 32.97 103 TRP A C 1
ATOM 810 O O . TRP A 1 103 ? 13.224 7.135 35.217 1.00 32.85 103 TRP A O 1
ATOM 821 N N . GLU A 1 104 ? 13.768 8.068 33.250 1.00 37.14 104 GLU A N 1
ATOM 822 C CA . GLU A 1 104 ? 12.391 8.062 32.790 1.00 41.61 104 GLU A CA 1
ATOM 823 C C . GLU A 1 104 ? 12.045 6.644 32.352 1.00 44.37 104 GLU A C 1
ATOM 824 O O . GLU A 1 104 ? 10.881 6.249 32.339 1.00 45.88 104 GLU A O 1
ATOM 830 N N . GLY A 1 105 ? 13.077 5.875 32.020 1.00 46.63 105 GLY A N 1
ATOM 831 C CA . GLY A 1 105 ? 12.886 4.497 31.609 1.00 49.96 105 GLY A CA 1
ATOM 832 C C . GLY A 1 105 ? 13.664 3.566 32.522 1.00 52.54 105 GLY A C 1
ATOM 833 O O . GLY A 1 105 ? 13.326 3.412 33.696 1.00 52.32 105 GLY A O 1
ATOM 834 N N . ASP A 1 106 ? 14.710 2.948 31.981 1.00 55.01 106 ASP A N 1
ATOM 835 C CA . ASP A 1 106 ? 15.557 2.035 32.745 1.00 57.47 106 ASP A CA 1
ATOM 836 C C . ASP A 1 106 ? 17.005 2.500 32.633 1.00 58.24 106 ASP A C 1
ATOM 837 O O . ASP A 1 106 ? 17.363 3.196 31.682 1.00 58.08 106 ASP A O 1
ATOM 842 N N . TYR A 1 107 ? 17.838 2.121 33.598 1.00 58.99 107 TYR A N 1
ATOM 843 C CA . TYR A 1 107 ? 19.240 2.519 33.562 1.00 59.55 107 TYR A CA 1
ATOM 844 C C . TYR A 1 107 ? 19.992 1.764 32.465 1.00 59.42 107 TYR A C 1
ATOM 845 O O . TYR A 1 107 ? 19.597 0.666 32.074 1.00 59.14 107 TYR A O 1
ATOM 854 N N . PRO A 1 108 ? 21.087 2.354 31.953 1.00 59.30 108 PRO A N 1
ATOM 855 C CA . PRO A 1 108 ? 21.938 1.799 30.893 1.00 59.55 108 PRO A CA 1
ATOM 856 C C . PRO A 1 108 ? 22.173 0.289 30.928 1.00 59.74 108 PRO A C 1
ATOM 857 O O . PRO A 1 108 ? 22.191 -0.330 31.992 1.00 59.50 108 PRO A O 1
ATOM 861 N N . ASP A 1 109 ? 22.359 -0.290 29.744 1.00 60.27 109 ASP A N 1
ATOM 862 C CA . ASP A 1 109 ? 22.597 -1.722 29.602 1.00 60.02 109 ASP A CA 1
ATOM 863 C C . ASP A 1 109 ? 23.957 -2.113 30.166 1.00 59.79 109 ASP A C 1
ATOM 864 O O . ASP A 1 109 ? 24.117 -3.201 30.722 1.00 59.57 109 ASP A O 1
ATOM 869 N N . ILE A 1 110 ? 24.933 -1.222 30.014 1.00 59.31 110 ILE A N 1
ATOM 870 C CA . ILE A 1 110 ? 26.285 -1.465 30.507 1.00 59.32 110 ILE A CA 1
ATOM 871 C C . ILE A 1 110 ? 26.243 -1.983 31.944 1.00 59.63 110 ILE A C 1
ATOM 872 O O . ILE A 1 110 ? 27.135 -2.712 32.382 1.00 59.63 110 ILE A O 1
ATOM 877 N N . PHE A 1 111 ? 25.195 -1.603 32.669 1.00 59.08 111 PHE A N 1
ATOM 878 C CA . PHE A 1 111 ? 25.023 -2.024 34.053 1.00 59.56 111 PHE A CA 1
ATOM 879 C C . PHE A 1 111 ? 24.205 -3.304 34.117 1.00 60.09 111 PHE A C 1
ATOM 880 O O . PHE A 1 111 ? 23.230 -3.463 33.384 1.00 60.47 111 PHE A O 1
ATOM 888 N N . LYS A 1 112 ? 24.606 -4.213 34.998 1.00 60.84 112 LYS A N 1
ATOM 889 C CA . LYS A 1 112 ? 23.908 -5.481 35.153 1.00 61.50 112 LYS A CA 1
ATOM 890 C C . LYS A 1 112 ? 22.877 -5.428 36.270 1.00 61.34 112 LYS A C 1
ATOM 891 O O . LYS A 1 112 ? 22.478 -4.347 36.707 1.00 61.78 112 LYS A O 1
ATOM 897 N N . SER A 1 113 ? 22.449 -6.602 36.723 1.00 60.36 113 SER A N 1
ATOM 898 C CA . SER A 1 113 ? 21.455 -6.713 37.783 1.00 58.80 113 SER A CA 1
ATOM 899 C C . SER A 1 113 ? 21.723 -5.761 38.944 1.00 56.92 113 SER A C 1
ATOM 900 O O . SER A 1 113 ? 22.861 -5.594 39.383 1.00 57.32 113 SER A O 1
ATOM 903 N N . PHE A 1 114 ? 20.657 -5.138 39.431 1.00 53.87 114 PHE A N 1
ATOM 904 C CA . PHE A 1 114 ? 20.740 -4.207 40.547 1.00 50.59 114 PHE A CA 1
ATOM 905 C C . PHE A 1 114 ? 19.612 -4.544 41.513 1.00 50.13 114 PHE A C 1
ATOM 906 O O . PHE A 1 114 ? 18.465 -4.718 41.100 1.00 50.37 114 PHE A O 1
ATOM 914 N N . LYS A 1 115 ? 19.939 -4.642 42.796 1.00 49.41 115 LYS A N 1
ATOM 915 C CA . LYS A 1 115 ? 18.944 -4.956 43.813 1.00 49.72 115 LYS A CA 1
ATOM 916 C C . LYS A 1 115 ? 18.689 -3.732 44.688 1.00 48.11 115 LYS A C 1
ATOM 917 O O . LYS A 1 115 ? 19.414 -3.485 45.652 1.00 47.24 115 LYS A O 1
ATOM 923 N N . PRO A 1 116 ? 17.647 -2.950 44.361 1.00 46.96 116 PRO A N 1
ATOM 924 C CA . PRO A 1 116 ? 17.271 -1.737 45.094 1.00 46.46 116 PRO A CA 1
ATOM 925 C C . PRO A 1 116 ? 17.218 -1.879 46.614 1.00 45.90 116 PRO A C 1
ATOM 926 O O . PRO A 1 116 ? 16.674 -2.851 47.140 1.00 44.10 116 PRO A O 1
ATOM 930 N N . ARG A 1 117 ? 17.799 -0.898 47.302 1.00 44.99 117 ARG A N 1
ATOM 931 C CA . ARG A 1 117 ? 17.825 -0.841 48.762 1.00 46.39 117 ARG A CA 1
ATOM 932 C C . ARG A 1 117 ? 18.607 -1.936 49.481 1.00 45.19 117 ARG A C 1
ATOM 933 O O . ARG A 1 117 ? 18.538 -2.042 50.705 1.00 47.37 117 ARG A O 1
ATOM 941 N N . LYS A 1 118 ? 19.355 -2.741 48.736 1.00 42.36 118 LYS A N 1
ATOM 942 C CA . LYS A 1 118 ? 20.139 -3.812 49.343 1.00 40.39 118 LYS A CA 1
ATOM 943 C C . LYS A 1 118 ? 21.623 -3.657 49.029 1.00 36.76 118 LYS A C 1
ATOM 944 O O . LYS A 1 118 ? 22.007 -2.818 48.217 1.00 34.78 118 LYS A O 1
ATOM 950 N N . GLU A 1 119 ? 22.453 -4.460 49.687 1.00 33.94 119 GLU A N 1
ATOM 951 C CA . GLU A 1 119 ? 23.891 -4.425 49.442 1.00 32.72 119 GLU A CA 1
ATOM 952 C C . GLU A 1 119 ? 24.091 -5.100 48.090 1.00 33.01 119 GLU A C 1
ATOM 953 O O . GLU A 1 119 ? 23.457 -6.116 47.805 1.00 31.60 119 GLU A O 1
ATOM 959 N N . GLN A 1 120 ? 24.960 -4.537 47.255 1.00 31.61 120 GLN A N 1
ATOM 960 C CA . GLN A 1 120 ? 25.211 -5.101 45.933 1.00 31.77 120 GLN A CA 1
ATOM 961 C C . GLN A 1 120 ? 26.448 -5.987 45.950 1.00 32.78 120 GLN A C 1
ATOM 962 O O . GLN A 1 120 ? 27.149 -6.077 46.957 1.00 30.98 120 GLN A O 1
ATOM 968 N N . GLU A 1 121 ? 26.711 -6.646 44.826 1.00 35.19 121 GLU A N 1
ATOM 969 C CA . GLU A 1 121 ? 27.889 -7.494 44.713 1.00 37.96 121 GLU A CA 1
ATOM 970 C C . GLU A 1 121 ? 29.083 -6.562 44.542 1.00 37.89 121 GLU A C 1
ATOM 971 O O . GLU A 1 121 ? 28.924 -5.432 44.083 1.00 36.81 121 GLU A O 1
ATOM 977 N N . LYS A 1 122 ? 30.268 -7.030 44.918 1.00 38.08 122 LYS A N 1
ATOM 978 C CA . LYS A 1 122 ? 31.483 -6.227 44.817 1.00 39.29 122 LYS A CA 1
ATOM 979 C C . LYS A 1 122 ? 31.636 -5.534 43.465 1.00 38.93 122 LYS A C 1
ATOM 980 O O . LYS A 1 122 ? 32.039 -4.371 43.396 1.00 38.67 122 LYS A O 1
ATOM 986 N N . GLU A 1 123 ? 31.312 -6.252 42.396 1.00 38.47 123 GLU A N 1
ATOM 987 C CA . GLU A 1 123 ? 31.425 -5.726 41.039 1.00 38.36 123 GLU A CA 1
ATOM 988 C C . GLU A 1 123 ? 30.708 -4.390 40.833 1.00 36.35 123 GLU A C 1
ATOM 989 O O . GLU A 1 123 ? 31.191 -3.526 40.098 1.00 35.07 123 GLU A O 1
ATOM 995 N N . TYR A 1 124 ? 29.556 -4.227 41.476 1.00 33.27 124 TYR A N 1
ATOM 996 C CA . TYR A 1 124 ? 28.780 -2.993 41.366 1.00 31.21 124 TYR A CA 1
ATOM 997 C C . TYR A 1 124 ? 29.572 -1.779 41.843 1.00 30.25 124 TYR A C 1
ATOM 998 O O . TYR A 1 124 ? 29.659 -0.766 41.148 1.00 29.35 124 TYR A O 1
ATOM 1007 N N . TYR A 1 125 ? 30.140 -1.886 43.040 1.00 29.37 125 TYR A N 1
ATOM 1008 C CA . TYR A 1 125 ? 30.905 -0.790 43.628 1.00 29.82 125 TYR A CA 1
ATOM 1009 C C . TYR A 1 125 ? 32.157 -0.450 42.831 1.00 31.13 125 TYR A C 1
ATOM 1010 O O . TYR A 1 125 ? 32.492 0.721 42.657 1.00 29.03 125 TYR A O 1
ATOM 1019 N N . GLU A 1 126 ? 32.847 -1.473 42.345 1.00 31.32 126 GLU A N 1
ATOM 1020 C CA . GLU A 1 126 ? 34.066 -1.245 41.584 1.00 33.06 126 GLU A CA 1
ATOM 1021 C C . GLU A 1 126 ? 33.776 -0.527 40.268 1.00 31.73 126 GLU A C 1
ATOM 1022 O O . GLU A 1 126 ? 34.456 0.436 39.919 1.00 32.93 126 GLU A O 1
ATOM 1028 N N . LEU A 1 127 ? 32.757 -0.982 39.549 1.00 30.59 127 LEU A N 1
ATOM 1029 C CA . LEU A 1 127 ? 32.402 -0.368 38.276 1.00 30.44 127 LEU A CA 1
ATOM 1030 C C . LEU A 1 127 ? 31.863 1.051 38.431 1.00 30.05 127 LEU A C 1
ATOM 1031 O O . LEU A 1 127 ? 32.300 1.969 37.735 1.00 28.88 127 LEU A O 1
ATOM 1036 N N . LEU A 1 128 ? 30.907 1.233 39.336 1.00 28.15 128 LEU A N 1
ATOM 1037 C CA . LEU A 1 128 ? 30.328 2.555 39.547 1.00 28.17 128 LEU A CA 1
ATOM 1038 C C . LEU A 1 128 ? 31.377 3.572 39.964 1.00 26.28 128 LEU A C 1
ATOM 1039 O O . LEU A 1 128 ? 31.370 4.707 39.492 1.00 28.55 128 LEU A O 1
ATOM 1044 N N . GLN A 1 129 ? 32.277 3.164 40.851 1.00 26.84 129 GLN A N 1
ATOM 1045 C CA . GLN A 1 129 ? 33.334 4.051 41.316 1.00 26.80 129 GLN A CA 1
ATOM 1046 C C . GLN A 1 129 ? 34.198 4.503 40.141 1.00 27.35 129 GLN A C 1
ATOM 1047 O O . GLN A 1 129 ? 34.471 5.688 39.971 1.00 26.79 129 GLN A O 1
ATOM 1053 N N . LYS A 1 130 ? 34.620 3.542 39.328 1.00 28.20 130 LYS A N 1
ATOM 1054 C CA . LYS A 1 130 ? 35.470 3.838 38.181 1.00 28.10 130 LYS A CA 1
ATOM 1055 C C . LYS A 1 130 ? 34.815 4.740 37.131 1.00 27.66 130 LYS A C 1
ATOM 1056 O O . LYS A 1 130 ? 35.436 5.695 36.662 1.00 28.57 130 LYS A O 1
ATOM 1062 N N . ILE A 1 131 ? 33.567 4.464 36.762 1.00 28.38 131 ILE A N 1
ATOM 1063 C CA . ILE A 1 131 ? 32.908 5.294 35.761 1.00 28.74 131 ILE A CA 1
ATOM 1064 C C . ILE A 1 131 ? 32.579 6.690 36.288 1.00 27.91 131 ILE A C 1
ATOM 1065 O O . ILE A 1 131 ? 32.680 7.672 35.555 1.00 26.71 131 ILE A O 1
ATOM 1070 N N . ILE A 1 132 ? 32.182 6.784 37.554 1.00 27.22 132 ILE A N 1
ATOM 1071 C CA . ILE A 1 132 ? 31.869 8.089 38.124 1.00 25.98 132 ILE A CA 1
ATOM 1072 C C . ILE A 1 132 ? 33.140 8.930 38.231 1.00 25.25 132 ILE A C 1
ATOM 1073 O O . ILE A 1 132 ? 33.129 10.120 37.917 1.00 25.69 132 ILE A O 1
ATOM 1078 N N . ARG A 1 133 ? 34.236 8.317 38.664 1.00 25.13 133 ARG A N 1
ATOM 1079 C CA . ARG A 1 133 ? 35.496 9.044 38.774 1.00 25.98 133 ARG A CA 1
ATOM 1080 C C . ARG A 1 133 ? 35.888 9.573 37.397 1.00 26.29 133 ARG A C 1
ATOM 1081 O O . ARG A 1 133 ? 36.288 10.727 37.255 1.00 25.94 133 ARG A O 1
ATOM 1089 N N . GLU A 1 134 ? 35.760 8.723 36.386 1.00 26.18 134 GLU A N 1
ATOM 1090 C CA . GLU A 1 134 ? 36.093 9.106 35.016 1.00 27.56 134 GLU A CA 1
ATOM 1091 C C . GLU A 1 134 ? 35.270 10.308 34.547 1.00 27.07 134 GLU A C 1
ATOM 1092 O O . GLU A 1 134 ? 35.795 11.200 33.875 1.00 26.51 134 GLU A O 1
ATOM 1098 N N . SER A 1 135 ? 33.987 10.342 34.906 1.00 26.00 135 SER A N 1
ATOM 1099 C CA . SER A 1 135 ? 33.124 11.455 34.509 1.00 26.05 135 SER A CA 1
ATOM 1100 C C . SER A 1 135 ? 33.496 12.741 35.237 1.00 24.30 135 SER A C 1
ATOM 1101 O O . SER A 1 135 ? 33.474 13.825 34.655 1.00 25.58 135 SER A O 1
ATOM 1104 N N . ILE A 1 136 ? 33.828 12.620 36.516 1.00 24.89 136 ILE A N 1
ATOM 1105 C CA . ILE A 1 136 ? 34.206 13.786 37.297 1.00 24.92 136 ILE A CA 1
ATOM 1106 C C . ILE A 1 136 ? 35.527 14.367 36.787 1.00 24.50 136 ILE A C 1
ATOM 1107 O O . ILE A 1 136 ? 35.672 15.583 36.679 1.00 25.08 136 ILE A O 1
ATOM 1112 N N . GLU A 1 137 ? 36.482 13.502 36.459 1.00 24.50 137 GLU A N 1
ATOM 1113 C CA . GLU A 1 137 ? 37.771 13.973 35.960 1.00 25.10 137 GLU A CA 1
ATOM 1114 C C . GLU A 1 137 ? 37.556 14.818 34.714 1.00 24.24 137 GLU A C 1
ATOM 1115 O O . GLU A 1 137 ? 38.166 15.875 34.563 1.00 25.40 137 GLU A O 1
ATOM 1121 N N . ASN A 1 138 ? 36.677 14.359 33.830 1.00 24.61 138 ASN A N 1
ATOM 1122 C CA . ASN A 1 138 ? 36.390 15.096 32.604 1.00 25.67 138 ASN A CA 1
ATOM 1123 C C . ASN A 1 138 ? 35.768 16.455 32.912 1.00 27.18 138 ASN A C 1
ATOM 1124 O O . ASN A 1 138 ? 36.070 17.453 32.256 1.00 25.64 138 ASN A O 1
ATOM 1129 N N . LEU A 1 139 ? 34.896 16.502 33.914 1.00 26.42 139 LEU A N 1
ATOM 1130 C CA . LEU A 1 139 ? 34.273 17.766 34.279 1.00 27.61 139 LEU A CA 1
ATOM 1131 C C . LEU A 1 139 ? 35.318 18.760 34.774 1.00 29.26 139 LEU A C 1
ATOM 1132 O O . LEU A 1 139 ? 35.189 19.962 34.563 1.00 30.43 139 LEU A O 1
ATOM 1137 N N . LYS A 1 140 ? 36.360 18.261 35.430 1.00 29.55 140 LYS A N 1
ATOM 1138 C CA . LYS A 1 140 ? 37.410 19.139 35.923 1.00 33.57 140 LYS A CA 1
ATOM 1139 C C . LYS A 1 140 ? 38.267 19.652 34.768 1.00 35.95 140 LYS A C 1
ATOM 1140 O O . LYS A 1 140 ? 38.883 20.714 34.862 1.00 36.68 140 LYS A O 1
ATOM 1146 N N . ARG A 1 141 ? 38.294 18.895 33.677 1.00 37.68 141 ARG A N 1
ATOM 1147 C CA . ARG A 1 141 ? 39.091 19.268 32.516 1.00 42.76 141 ARG A CA 1
ATOM 1148 C C . ARG A 1 141 ? 38.387 20.253 31.589 1.00 45.61 141 ARG A C 1
ATOM 1149 O O . ARG A 1 141 ? 39.042 21.041 30.907 1.00 47.44 141 ARG A O 1
ATOM 1157 N N . LYS A 1 142 ? 37.058 20.215 31.557 1.00 48.73 142 LYS A N 1
ATOM 1158 C CA . LYS A 1 142 ? 36.317 21.117 30.682 1.00 51.62 142 LYS A CA 1
ATOM 1159 C C . LYS A 1 142 ? 35.661 22.301 31.391 1.00 52.73 142 LYS A C 1
ATOM 1160 O O . LYS A 1 142 ? 35.305 23.289 30.747 1.00 53.80 142 LYS A O 1
ATOM 1166 N N . ILE A 1 143 ? 35.499 22.211 32.708 1.00 53.72 143 ILE A N 1
ATOM 1167 C CA . ILE A 1 143 ? 34.888 23.307 33.459 1.00 54.34 143 ILE A CA 1
ATOM 1168 C C . ILE A 1 143 ? 35.584 23.554 34.797 1.00 54.34 143 ILE A C 1
ATOM 1169 O O . ILE A 1 143 ? 35.074 24.289 35.642 1.00 54.26 143 ILE A O 1
ATOM 1174 N N . GLY A 1 144 ? 36.748 22.941 34.984 1.00 54.16 144 GLY A N 1
ATOM 1175 C CA . GLY A 1 144 ? 37.484 23.116 36.225 1.00 54.69 144 GLY A CA 1
ATOM 1176 C C . GLY A 1 144 ? 38.238 24.432 36.270 1.00 54.89 144 GLY A C 1
ATOM 1177 O O . GLY A 1 144 ? 38.192 25.211 35.317 1.00 54.83 144 GLY A O 1
ATOM 1178 N N . ASP A 1 145 ? 38.935 24.682 37.376 1.00 55.22 145 ASP A N 1
ATOM 1179 C CA . ASP A 1 145 ? 39.703 25.914 37.539 1.00 55.68 145 ASP A CA 1
ATOM 1180 C C . ASP A 1 145 ? 40.825 26.009 36.513 1.00 55.20 145 ASP A C 1
ATOM 1181 O O . ASP A 1 145 ? 41.311 27.099 36.205 1.00 55.22 145 ASP A O 1
ATOM 1186 N N . TYR A 1 146 ? 41.235 24.860 35.987 1.00 53.89 146 TYR A N 1
ATOM 1187 C CA . TYR A 1 146 ? 42.308 24.814 35.004 1.00 53.08 146 TYR A CA 1
ATOM 1188 C C . TYR A 1 146 ? 41.859 24.061 33.758 1.00 52.44 146 TYR A C 1
ATOM 1189 O O . TYR A 1 146 ? 42.622 23.295 33.169 1.00 51.87 146 TYR A O 1
ATOM 1198 N N . LYS A 1 147 ? 40.610 24.291 33.365 1.00 52.23 147 LYS A N 1
ATOM 1199 C CA . LYS A 1 147 ? 40.030 23.648 32.191 1.00 51.48 147 LYS A CA 1
ATOM 1200 C C . LYS A 1 147 ? 40.781 24.045 30.925 1.00 50.55 147 LYS A C 1
ATOM 1201 O O . LYS A 1 147 ? 41.408 25.103 30.871 1.00 49.13 147 LYS A O 1
ATOM 1207 N N . TRP A 1 148 ? 40.713 23.188 29.911 1.00 50.03 148 TRP A N 1
ATOM 1208 C CA . TRP A 1 148 ? 41.372 23.445 28.635 1.00 50.10 148 TRP A CA 1
ATOM 1209 C C . TRP A 1 148 ? 40.726 22.640 27.515 1.00 51.69 148 TRP A C 1
ATOM 1210 O O . TRP A 1 148 ? 41.077 22.792 26.343 1.00 52.18 148 TRP A O 1
ATOM 1221 N N . GLY A 1 149 ? 39.777 21.783 27.882 1.00 53.25 149 GLY A N 1
ATOM 1222 C CA . GLY A 1 149 ? 39.096 20.967 26.893 1.00 55.11 149 GLY A CA 1
ATOM 1223 C C . GLY A 1 149 ? 39.295 19.483 27.133 1.00 55.99 149 GLY A C 1
ATOM 1224 O O . GLY A 1 149 ? 38.287 18.758 27.284 1.00 55.45 149 GLY A O 1
#